Protein AF-B6YRL7-F1 (afdb_monomer_lite)

Secondary structure (DSSP, 8-state):
---HHHHHHHHHHHHHT--HHHHHHHTT--HHHHHHHHTTSSPPPHHHHHHHHHHSTTB-HHHHHHSSS-SBPPP--------------------------------------------------S----EEEE-TTS-EEEE----

Sequence (147 aa):
MNDEIGNRIKILMGKENISPQSFANEIGITPGGLNHILTGRNKPRYDILLKIVEKYKAISLEWLILGNLPMYKREKATFAPIKELAPPNTDFSKLPEINESKNIKERTIVNKSEKFPSVGEFSMFESIEEIRVYFKNKTYLVLKPEK

Organism: Azobacteroides pseudotrichonymphae genomovar. CFP2 (NCBI:txid511995)

Foldseek 3Di:
DAPPLLVVVVVVCVVVVHDLCVVCVLLVHDSVVNVCNNRRVDPDDPSSLVSVCVSVVQADSCCSHVVPDDGGDDPPPPPDPPPDPDDDDDDPPDDDDDDDDDDDDDDDDDPDDPPDPPPPPPPPPDQDQWDWDADPVRDIDIDGDDD

pLDDT: mean 75.21, std 22.7, range [33.16, 98.25]

InterPro domains:
  IPR001387 Cro/C1-type, helix-turn-helix domain [PF01381] (9-64)
  IPR001387 Cro/C1-type, helix-turn-helix domain [PS50943] (9-64)
  IPR001387 Cro/C1-type, helix-turn-helix domain [SM00530] (8-64)
  IPR001387 Cro/C1-type, helix-turn-helix domain [cd00093] (6-64)
  IPR010982 Lambda repressor-like, DNA-binding domain superfamily [G3DSA:1.10.260.40] (1-75)
  IPR010982 Lambda repressor-like, DNA-binding domain superfamily [SSF47413] (2-66)

Structure (mmCIF, N/CA/C/O backbone):
data_AF-B6YRL7-F1
#
_entry.id   AF-B6YRL7-F1
#
loop_
_atom_site.group_PDB
_atom_site.id
_atom_site.type_symbol
_atom_site.label_atom_id
_atom_site.label_alt_id
_atom_site.label_comp_id
_atom_site.label_asym_id
_atom_site.label_entity_id
_atom_site.label_seq_id
_atom_site.pdbx_PDB_ins_code
_atom_site.Cartn_x
_atom_site.Cartn_y
_atom_site.Cartn_z
_atom_site.occupancy
_atom_site.B_iso_or_equiv
_atom_site.auth_seq_id
_atom_site.auth_comp_id
_atom_site.auth_asym_id
_atom_site.auth_atom_id
_atom_site.pdbx_PDB_model_num
ATOM 1 N N . MET A 1 1 ? -4.655 6.530 -16.672 1.00 40.28 1 MET A N 1
ATOM 2 C CA . MET A 1 1 ? -5.308 6.705 -15.357 1.00 40.28 1 MET A CA 1
ATOM 3 C C . MET A 1 1 ? -4.378 6.146 -14.291 1.00 40.28 1 MET A C 1
ATOM 5 O O . MET A 1 1 ? -4.086 4.959 -14.335 1.00 40.28 1 MET A O 1
ATOM 9 N N . ASN A 1 2 ? -3.821 7.004 -13.430 1.00 49.28 2 ASN A N 1
ATOM 10 C CA . ASN A 1 2 ? -2.968 6.594 -12.305 1.00 49.28 2 ASN A CA 1
ATOM 11 C C . ASN A 1 2 ? -3.740 5.631 -11.388 1.00 49.28 2 ASN A C 1
ATOM 13 O O . ASN A 1 2 ? -4.894 5.910 -11.079 1.00 49.28 2 ASN A O 1
ATOM 17 N N . ASP A 1 3 ? -3.117 4.536 -10.940 1.00 64.62 3 ASP A N 1
ATOM 18 C CA . ASP A 1 3 ? -3.753 3.580 -10.022 1.00 64.62 3 ASP A CA 1
ATOM 19 C C . ASP A 1 3 ? -4.252 4.282 -8.747 1.00 64.62 3 ASP A C 1
ATOM 21 O O . ASP A 1 3 ? -3.476 4.768 -7.917 1.00 64.62 3 ASP A O 1
ATOM 25 N N . GLU A 1 4 ? -5.568 4.279 -8.556 1.00 86.50 4 GLU A N 1
ATOM 26 C CA . GLU A 1 4 ? -6.233 4.917 -7.418 1.00 86.50 4 GLU A CA 1
ATOM 27 C C . GLU A 1 4 ? -5.830 4.292 -6.071 1.00 86.50 4 GLU A C 1
ATOM 29 O O . GLU A 1 4 ? -5.874 4.955 -5.034 1.00 86.50 4 GLU A O 1
ATOM 34 N N . ILE A 1 5 ? -5.416 3.018 -6.059 1.00 93.62 5 ILE A N 1
ATOM 35 C CA . ILE A 1 5 ? -4.950 2.327 -4.843 1.00 93.62 5 ILE A CA 1
ATOM 36 C C . ILE A 1 5 ? -3.594 2.881 -4.391 1.00 93.62 5 ILE A C 1
ATOM 38 O O . ILE A 1 5 ? -3.399 3.132 -3.203 1.00 93.62 5 ILE A O 1
ATOM 42 N N . GLY A 1 6 ? -2.672 3.145 -5.324 1.00 95.00 6 GLY A N 1
ATOM 43 C CA . GLY A 1 6 ? -1.359 3.712 -5.004 1.00 95.00 6 GLY A CA 1
ATOM 44 C C . GLY A 1 6 ? -1.475 5.069 -4.307 1.00 95.00 6 GLY A C 1
ATOM 45 O O . GLY A 1 6 ? -0.774 5.328 -3.331 1.00 95.00 6 GLY A O 1
ATOM 46 N N . ASN A 1 7 ? -2.418 5.910 -4.738 1.00 95.06 7 ASN A N 1
ATOM 47 C CA . ASN A 1 7 ? -2.689 7.194 -4.088 1.00 95.06 7 ASN A CA 1
ATOM 48 C C . ASN A 1 7 ? -3.259 7.030 -2.673 1.00 95.06 7 ASN A C 1
ATOM 50 O O . ASN A 1 7 ? -2.853 7.751 -1.765 1.00 95.06 7 ASN A O 1
ATOM 54 N N . ARG A 1 8 ? -4.136 6.049 -2.448 1.00 95.44 8 ARG A N 1
ATOM 55 C CA . ARG A 1 8 ? -4.657 5.742 -1.106 1.00 95.44 8 ARG A CA 1
ATOM 56 C C . ARG A 1 8 ? -3.581 5.213 -0.167 1.00 95.44 8 ARG A C 1
ATOM 58 O O . ARG A 1 8 ? -3.562 5.599 0.997 1.00 95.44 8 ARG A O 1
ATOM 65 N N . ILE A 1 9 ? -2.633 4.427 -0.674 1.00 96.50 9 ILE A N 1
ATOM 66 C CA . ILE A 1 9 ? -1.458 4.018 0.105 1.00 96.50 9 ILE A CA 1
ATOM 67 C C . ILE A 1 9 ? -0.625 5.247 0.503 1.00 96.50 9 ILE A C 1
ATOM 69 O O . ILE A 1 9 ? -0.238 5.355 1.662 1.00 96.50 9 ILE A O 1
ATOM 73 N N . LYS A 1 10 ? -0.418 6.224 -0.395 1.00 96.62 10 LYS A N 1
ATOM 74 C CA . LYS A 1 10 ? 0.264 7.488 -0.039 1.00 96.62 10 LYS A CA 1
ATOM 75 C C . LYS A 1 10 ? -0.485 8.266 1.044 1.00 96.62 10 LYS A C 1
ATOM 77 O O . LYS A 1 10 ? 0.149 8.787 1.955 1.00 96.62 10 LYS A O 1
ATOM 82 N N . ILE A 1 11 ? -1.817 8.334 0.960 1.00 96.44 11 ILE A N 1
ATOM 83 C CA . ILE A 1 11 ? -2.651 8.978 1.988 1.00 96.44 11 ILE A CA 1
ATOM 84 C C . ILE A 1 11 ? -2.464 8.275 3.334 1.00 96.44 11 ILE A C 1
ATOM 86 O O . ILE A 1 11 ? -2.233 8.945 4.337 1.00 96.44 11 ILE A O 1
ATOM 90 N N . LEU A 1 12 ? -2.520 6.941 3.353 1.00 96.88 12 LEU A N 1
ATOM 91 C CA . LEU A 1 12 ? -2.294 6.148 4.559 1.00 96.88 12 LEU A CA 1
ATOM 92 C C . LEU A 1 12 ? -0.909 6.422 5.157 1.00 96.88 12 LEU A C 1
ATOM 94 O O . LEU A 1 12 ? -0.812 6.755 6.331 1.00 96.88 12 LEU A O 1
ATOM 98 N N . MET A 1 13 ? 0.146 6.379 4.344 1.00 97.06 13 MET A N 1
ATOM 99 C CA . MET A 1 13 ? 1.506 6.692 4.794 1.00 97.06 13 MET A CA 1
ATOM 100 C C . MET A 1 13 ? 1.623 8.105 5.378 1.00 97.06 13 MET A C 1
ATOM 102 O O . MET A 1 13 ? 2.293 8.297 6.388 1.00 97.06 13 MET A O 1
ATOM 106 N N . GLY A 1 14 ? 0.949 9.087 4.770 1.00 97.38 14 GLY A N 1
ATOM 107 C CA . GLY A 1 14 ? 0.901 10.455 5.282 1.00 97.38 14 GLY A CA 1
ATOM 108 C C . GLY A 1 14 ? 0.153 10.578 6.612 1.00 97.38 14 GLY A C 1
ATOM 109 O O . GLY A 1 14 ? 0.547 11.376 7.455 1.00 97.38 14 GLY A O 1
ATOM 110 N N . LYS A 1 15 ? -0.897 9.774 6.830 1.00 96.25 15 LYS A N 1
ATOM 111 C CA . LYS A 1 15 ? -1.635 9.724 8.104 1.00 96.25 15 LYS A CA 1
ATOM 112 C C . LYS A 1 15 ? -0.829 9.080 9.226 1.00 96.25 15 LYS A C 1
ATOM 114 O O . LYS A 1 15 ? -0.868 9.577 10.344 1.00 96.25 15 LYS A O 1
ATOM 119 N N . GLU A 1 16 ? -0.083 8.031 8.908 1.00 96.06 16 GLU A N 1
ATOM 120 C CA . GLU A 1 16 ? 0.801 7.343 9.856 1.00 96.06 16 GLU A CA 1
ATOM 121 C C . GLU A 1 16 ? 2.154 8.065 10.029 1.00 96.06 16 GLU A C 1
ATOM 123 O O . GLU A 1 16 ? 2.937 7.713 10.904 1.00 96.06 16 GLU A O 1
ATOM 128 N N . ASN A 1 17 ? 2.427 9.096 9.219 1.00 96.94 17 ASN A N 1
ATOM 129 C CA . ASN A 1 17 ? 3.670 9.873 9.203 1.00 96.94 17 ASN A CA 1
ATOM 130 C C . ASN A 1 17 ? 4.937 9.012 9.011 1.00 96.94 17 ASN A C 1
ATOM 132 O O . ASN A 1 17 ? 5.956 9.204 9.675 1.00 96.94 17 ASN A O 1
ATOM 136 N N . ILE A 1 18 ? 4.870 8.053 8.085 1.00 96.75 18 ILE A N 1
ATOM 137 C CA . ILE A 1 18 ? 5.946 7.092 7.805 1.00 96.75 18 ILE A CA 1
ATOM 138 C C . ILE A 1 18 ? 6.462 7.190 6.369 1.00 96.75 18 ILE A C 1
ATOM 140 O O . ILE A 1 18 ? 5.738 7.515 5.426 1.00 96.75 18 ILE A O 1
ATOM 144 N N . SER A 1 19 ? 7.746 6.874 6.194 1.00 97.56 19 SER A N 1
ATOM 145 C CA . SER A 1 19 ? 8.405 6.877 4.887 1.00 97.56 19 SER A CA 1
ATOM 146 C C . SER A 1 19 ? 8.021 5.654 4.035 1.00 97.56 19 SER A C 1
ATOM 148 O O . SER A 1 19 ? 7.620 4.622 4.583 1.00 97.56 19 SER A O 1
ATOM 150 N N . PRO A 1 20 ? 8.200 5.704 2.697 1.00 96.69 20 PRO A N 1
ATOM 151 C CA . PRO A 1 20 ? 7.994 4.539 1.832 1.00 96.69 20 PRO A CA 1
ATOM 152 C C . PRO A 1 20 ? 8.825 3.324 2.248 1.00 96.69 20 PRO A C 1
ATOM 154 O O . PRO A 1 20 ? 8.322 2.203 2.220 1.00 96.69 20 PRO A O 1
ATOM 157 N N . GLN A 1 21 ? 10.078 3.527 2.668 1.00 96.75 21 GLN A N 1
ATOM 158 C CA . GLN A 1 21 ? 10.904 2.432 3.172 1.00 96.75 21 GLN A CA 1
ATOM 159 C C . GLN A 1 21 ? 10.309 1.807 4.441 1.00 96.75 21 GLN A C 1
ATOM 161 O O . GLN A 1 21 ? 10.220 0.584 4.513 1.00 96.75 21 GLN A O 1
ATOM 166 N N . SER A 1 22 ? 9.874 2.618 5.416 1.00 97.81 22 SER A N 1
ATOM 167 C CA . SER A 1 22 ? 9.272 2.097 6.654 1.00 97.81 22 SER A CA 1
ATOM 168 C C . SER A 1 22 ? 7.983 1.334 6.365 1.00 97.81 22 SER A C 1
ATOM 170 O O . SER A 1 22 ? 7.826 0.204 6.817 1.00 97.81 22 SER A O 1
ATOM 172 N N . PHE A 1 23 ? 7.109 1.899 5.527 1.00 98.25 23 PHE A N 1
ATOM 173 C CA . PHE A 1 23 ? 5.864 1.250 5.125 1.00 98.25 23 PHE A CA 1
ATOM 174 C C . PHE A 1 23 ? 6.120 -0.107 4.460 1.00 98.25 23 PHE A C 1
ATOM 176 O O . PHE A 1 23 ? 5.512 -1.101 4.847 1.00 98.25 23 PHE A O 1
ATOM 183 N N . ALA A 1 24 ? 7.053 -0.176 3.500 1.00 97.81 24 ALA A N 1
ATOM 184 C CA . ALA A 1 24 ? 7.415 -1.424 2.824 1.00 97.81 24 ALA A CA 1
ATOM 185 C C . ALA A 1 24 ? 7.904 -2.493 3.814 1.00 97.81 24 ALA A C 1
ATOM 187 O O . ALA A 1 24 ? 7.484 -3.649 3.728 1.00 97.81 24 ALA A O 1
ATOM 188 N N . ASN A 1 25 ? 8.741 -2.093 4.775 1.00 97.62 25 ASN A N 1
ATOM 189 C CA . ASN A 1 25 ? 9.251 -2.982 5.815 1.00 97.62 25 ASN A CA 1
ATOM 190 C C . ASN A 1 25 ? 8.127 -3.486 6.731 1.00 97.62 25 ASN A C 1
ATOM 192 O O . ASN A 1 25 ? 8.062 -4.677 7.023 1.00 97.62 25 ASN A O 1
ATOM 196 N N . GLU A 1 26 ? 7.218 -2.605 7.147 1.00 97.56 26 GLU A N 1
ATOM 197 C CA . GLU A 1 26 ? 6.109 -2.933 8.048 1.00 97.56 26 GLU A CA 1
ATOM 198 C C . GLU A 1 26 ? 5.124 -3.946 7.466 1.00 97.56 26 GLU A C 1
ATOM 200 O O . GLU A 1 26 ? 4.631 -4.802 8.202 1.00 97.56 26 GLU A O 1
ATOM 205 N N . ILE A 1 27 ? 4.847 -3.866 6.163 1.00 97.00 27 ILE A N 1
ATOM 206 C CA . ILE A 1 27 ? 3.976 -4.823 5.465 1.00 97.00 27 ILE A CA 1
ATOM 207 C C . ILE A 1 27 ? 4.759 -5.995 4.848 1.00 97.00 27 ILE A C 1
ATOM 209 O O . ILE A 1 27 ? 4.174 -6.864 4.202 1.00 97.00 27 ILE A O 1
ATOM 213 N N . GLY A 1 28 ? 6.084 -6.038 5.018 1.00 96.50 28 GLY A N 1
ATOM 214 C CA . GLY A 1 28 ? 6.938 -7.123 4.539 1.00 96.50 28 GLY A CA 1
ATOM 215 C C . GLY A 1 28 ? 6.957 -7.265 3.013 1.00 96.50 28 GLY A C 1
ATOM 216 O O . GLY A 1 28 ? 6.712 -8.360 2.493 1.00 96.50 28 GLY A O 1
ATOM 217 N N . ILE A 1 29 ? 7.204 -6.165 2.292 1.00 95.62 29 ILE A N 1
ATOM 218 C CA . ILE A 1 29 ? 7.468 -6.151 0.843 1.00 95.62 29 ILE A CA 1
ATOM 219 C C . ILE A 1 29 ? 8.746 -5.366 0.522 1.00 95.62 29 ILE A C 1
ATOM 221 O O . ILE A 1 29 ? 9.266 -4.623 1.349 1.00 95.62 29 ILE A O 1
ATOM 225 N N . THR A 1 30 ? 9.257 -5.495 -0.704 1.00 96.31 30 THR A N 1
ATOM 226 C CA . THR A 1 30 ? 10.435 -4.726 -1.126 1.00 96.31 30 THR A CA 1
ATOM 227 C C . THR A 1 30 ? 10.069 -3.266 -1.442 1.00 96.31 30 THR A C 1
ATOM 229 O O . THR A 1 30 ? 9.004 -3.017 -2.020 1.00 96.31 30 THR A O 1
ATOM 232 N N . PRO A 1 31 ? 10.952 -2.284 -1.166 1.00 94.81 31 PRO A N 1
ATOM 233 C CA . PRO A 1 31 ? 10.716 -0.881 -1.524 1.00 94.81 31 PRO A CA 1
ATOM 234 C C . PRO A 1 31 ? 10.482 -0.660 -3.024 1.00 94.81 31 PRO A C 1
ATOM 236 O O . PRO A 1 31 ? 9.660 0.169 -3.406 1.00 94.81 31 PRO A O 1
ATOM 239 N N . GLY A 1 32 ? 11.155 -1.433 -3.886 1.00 95.12 32 GLY A N 1
ATOM 240 C CA . GLY A 1 32 ? 10.915 -1.411 -5.333 1.00 95.12 32 GLY A CA 1
ATOM 241 C C . GLY A 1 32 ? 9.500 -1.876 -5.691 1.00 95.12 32 GLY A C 1
ATOM 242 O O . GLY A 1 32 ? 8.811 -1.211 -6.464 1.00 95.12 32 GLY A O 1
ATOM 243 N N . GLY A 1 33 ? 9.030 -2.962 -5.063 1.00 93.31 33 GLY A N 1
ATOM 244 C CA . GLY A 1 33 ? 7.661 -3.454 -5.222 1.00 93.31 33 GLY A CA 1
ATOM 245 C C . GLY A 1 33 ? 6.618 -2.428 -4.781 1.00 93.31 33 GLY A C 1
ATOM 246 O O . GLY A 1 33 ? 5.671 -2.168 -5.524 1.00 93.31 33 GLY A O 1
ATOM 247 N N . LEU A 1 34 ? 6.832 -1.779 -3.630 1.00 96.00 34 LEU A N 1
ATOM 248 C CA . LEU A 1 34 ? 5.987 -0.673 -3.177 1.00 96.00 34 LEU A CA 1
ATOM 249 C C . LEU A 1 34 ? 5.999 0.483 -4.186 1.00 96.00 34 LEU A C 1
ATOM 251 O O . LEU A 1 34 ? 4.942 0.956 -4.591 1.00 96.00 34 LEU A O 1
ATOM 255 N N . ASN A 1 35 ? 7.175 0.919 -4.640 1.00 94.88 35 ASN A N 1
ATOM 256 C CA . ASN A 1 35 ? 7.298 2.053 -5.555 1.00 94.88 35 ASN A CA 1
ATOM 257 C C . ASN A 1 35 ? 6.552 1.822 -6.881 1.00 94.88 35 ASN A C 1
ATOM 259 O O . ASN A 1 35 ? 5.921 2.736 -7.415 1.00 94.88 35 ASN A O 1
ATOM 263 N N . HIS A 1 36 ? 6.564 0.594 -7.403 1.00 92.31 36 HIS A N 1
ATOM 264 C CA . HIS A 1 36 ? 5.817 0.249 -8.616 1.00 92.31 36 HIS A CA 1
ATOM 265 C C . HIS A 1 36 ? 4.298 0.393 -8.426 1.00 92.31 36 HIS A C 1
ATOM 267 O O . HIS A 1 36 ? 3.606 0.802 -9.359 1.00 92.31 36 HIS A O 1
ATOM 273 N N . ILE A 1 37 ? 3.796 0.120 -7.218 1.00 94.69 37 ILE A N 1
ATOM 274 C CA . ILE A 1 37 ? 2.392 0.333 -6.840 1.00 94.69 37 ILE A CA 1
ATOM 275 C C . ILE A 1 37 ? 2.094 1.827 -6.683 1.00 94.69 37 ILE A C 1
ATOM 277 O O . ILE A 1 37 ? 1.115 2.331 -7.227 1.00 94.69 37 ILE A O 1
ATOM 281 N N . LEU A 1 38 ? 2.958 2.569 -5.985 1.00 94.06 38 LEU A N 1
ATOM 282 C CA . LEU A 1 38 ? 2.769 4.006 -5.740 1.00 94.06 38 LEU A CA 1
ATOM 283 C C . LEU A 1 38 ? 2.808 4.848 -7.023 1.00 94.06 38 LEU A C 1
ATOM 285 O O . LEU A 1 38 ? 2.190 5.915 -7.084 1.00 94.06 38 LEU A O 1
ATOM 289 N N . THR A 1 39 ? 3.550 4.394 -8.031 1.00 92.50 39 THR A N 1
ATOM 290 C CA . THR A 1 39 ? 3.650 5.039 -9.351 1.00 92.50 39 THR A CA 1
ATOM 291 C C . THR A 1 39 ? 2.590 4.551 -10.338 1.00 92.50 39 THR A C 1
ATOM 293 O O . THR A 1 39 ? 2.517 5.075 -11.445 1.00 92.50 39 THR A O 1
ATOM 296 N N . GLY A 1 40 ? 1.771 3.565 -9.952 1.00 88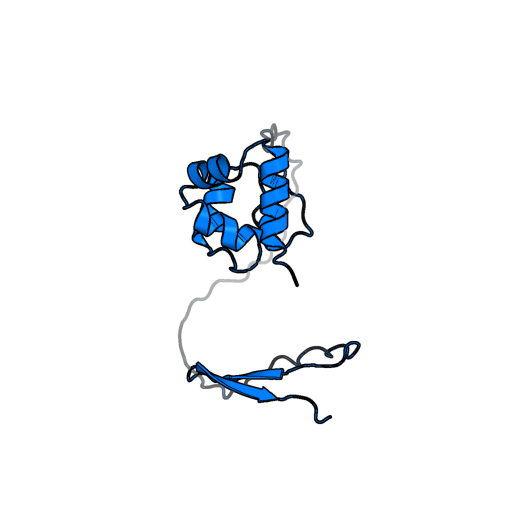.56 40 GLY A N 1
ATOM 297 C CA . GLY A 1 40 ? 0.717 2.997 -10.791 1.00 88.56 40 GLY A CA 1
ATOM 298 C C . GLY A 1 40 ? 1.220 2.235 -12.012 1.00 88.56 40 GLY A C 1
ATOM 299 O O . GLY A 1 40 ? 0.492 2.079 -12.988 1.00 88.56 40 GLY A O 1
ATOM 300 N N . ARG A 1 41 ? 2.475 1.769 -11.979 1.00 84.38 41 ARG A N 1
ATOM 301 C CA . ARG A 1 41 ? 3.001 0.855 -13.002 1.00 84.38 41 ARG A CA 1
ATOM 302 C C . ARG A 1 41 ? 2.482 -0.563 -12.789 1.00 84.38 41 ARG A C 1
ATOM 304 O O . ARG A 1 41 ? 2.288 -1.284 -13.761 1.00 84.38 41 ARG A O 1
ATOM 311 N N . ASN A 1 42 ? 2.240 -0.935 -11.529 1.00 85.31 42 ASN A N 1
ATOM 312 C CA . ASN A 1 42 ? 1.735 -2.245 -11.143 1.00 85.31 42 ASN A CA 1
ATOM 313 C C . ASN A 1 42 ? 0.552 -2.122 -10.181 1.00 85.31 42 ASN A C 1
ATOM 315 O O . ASN A 1 42 ? 0.655 -1.465 -9.145 1.00 85.31 42 ASN A O 1
ATOM 319 N N . LYS A 1 43 ? -0.503 -2.901 -10.435 1.00 88.06 43 LYS A N 1
ATOM 320 C CA . LYS A 1 43 ? -1.557 -3.116 -9.442 1.00 88.06 43 LYS A CA 1
ATOM 321 C C . LYS A 1 43 ? -1.030 -3.964 -8.281 1.00 88.06 43 LYS A C 1
ATOM 323 O O . LYS A 1 43 ? -0.313 -4.944 -8.521 1.00 88.06 43 LYS A O 1
ATOM 328 N N . PRO A 1 44 ? -1.389 -3.634 -7.029 1.00 92.31 44 PRO A N 1
ATOM 329 C CA . PRO A 1 44 ? -1.069 -4.487 -5.899 1.00 92.31 44 PRO A CA 1
ATOM 330 C C . PRO A 1 44 ? -1.787 -5.826 -6.056 1.00 92.31 44 PRO A C 1
ATOM 332 O O . PRO A 1 44 ? -2.958 -5.894 -6.434 1.00 92.31 44 PRO A O 1
ATOM 335 N N . ARG A 1 45 ? -1.067 -6.904 -5.759 1.00 92.75 45 ARG A N 1
ATOM 336 C CA . ARG A 1 45 ? -1.656 -8.236 -5.655 1.00 92.75 45 ARG A CA 1
ATOM 337 C C . ARG A 1 45 ? -2.474 -8.336 -4.363 1.00 92.75 45 ARG A C 1
ATOM 339 O O . ARG A 1 45 ? -2.296 -7.546 -3.436 1.00 92.75 45 ARG A O 1
ATOM 346 N N . TYR A 1 46 ? -3.373 -9.314 -4.314 1.00 94.81 46 TYR A N 1
ATOM 347 C CA . TYR A 1 46 ? -4.277 -9.530 -3.181 1.00 94.81 46 TYR A CA 1
ATOM 348 C C . TYR A 1 46 ? -3.544 -9.675 -1.836 1.00 94.81 46 TYR A C 1
ATOM 350 O O . TYR A 1 46 ? -3.960 -9.087 -0.842 1.00 94.81 46 TYR A O 1
ATOM 358 N N . ASP A 1 47 ? -2.419 -10.387 -1.818 1.00 95.50 47 ASP A N 1
ATOM 359 C CA . ASP A 1 47 ? -1.575 -10.580 -0.635 1.00 95.50 47 ASP A CA 1
ATOM 360 C C . ASP A 1 47 ? -1.049 -9.258 -0.061 1.00 95.50 47 ASP A C 1
ATOM 362 O O . ASP A 1 47 ? -1.006 -9.084 1.153 1.00 95.50 47 ASP A O 1
ATOM 366 N N . ILE A 1 48 ? -0.705 -8.294 -0.918 1.00 95.62 48 ILE A N 1
ATOM 367 C CA . ILE A 1 48 ? -0.246 -6.968 -0.487 1.00 95.62 48 ILE A CA 1
ATOM 368 C C . ILE A 1 48 ? -1.388 -6.202 0.185 1.00 95.62 48 ILE A C 1
ATOM 370 O O . ILE A 1 48 ? -1.182 -5.582 1.226 1.00 95.62 48 ILE A O 1
ATOM 374 N N . LEU A 1 49 ? -2.596 -6.264 -0.379 1.00 96.00 49 LEU A N 1
ATOM 375 C CA . LEU A 1 49 ? -3.770 -5.610 0.204 1.00 96.00 49 LEU A CA 1
ATOM 376 C C . LEU A 1 49 ? -4.104 -6.189 1.583 1.00 96.00 49 LEU A C 1
ATOM 378 O O . LEU A 1 49 ? -4.366 -5.423 2.509 1.00 96.00 49 LEU A O 1
ATOM 382 N N . LEU A 1 50 ? -4.036 -7.517 1.730 1.00 96.25 50 LEU A N 1
ATOM 383 C CA . LEU A 1 50 ? -4.213 -8.188 3.018 1.00 96.25 50 LEU A CA 1
ATOM 384 C C . LEU A 1 50 ? -3.172 -7.745 4.044 1.00 96.25 50 LEU A C 1
ATOM 386 O O . LEU A 1 50 ? -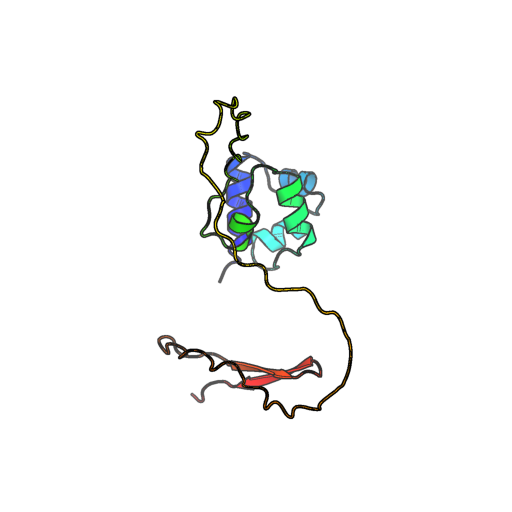3.546 -7.303 5.126 1.00 96.25 50 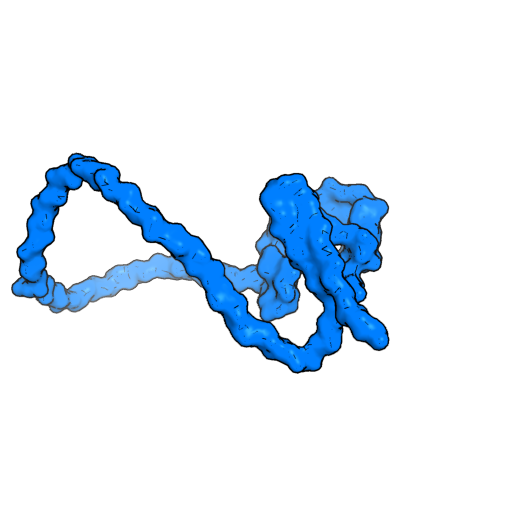LEU A O 1
ATOM 390 N N . LYS A 1 51 ? -1.885 -7.775 3.683 1.00 97.25 51 LYS A N 1
ATOM 391 C CA . LYS A 1 51 ? -0.791 -7.338 4.562 1.00 97.25 51 LYS A CA 1
ATOM 392 C C . LYS A 1 51 ? -0.996 -5.912 5.078 1.00 97.25 51 LYS A C 1
ATOM 394 O O . LYS A 1 51 ? -0.752 -5.641 6.251 1.00 97.25 51 LYS A O 1
ATOM 399 N N . ILE A 1 52 ? -1.493 -5.008 4.228 1.00 97.25 52 ILE A N 1
ATOM 400 C CA . ILE A 1 52 ? -1.817 -3.633 4.629 1.00 97.25 52 ILE A CA 1
ATOM 401 C C . ILE A 1 52 ? -2.933 -3.624 5.680 1.00 97.25 52 ILE A C 1
ATOM 403 O O . ILE A 1 52 ? -2.759 -3.021 6.734 1.00 97.25 52 ILE A O 1
ATOM 407 N N . VAL A 1 53 ? -4.070 -4.286 5.446 1.00 96.00 53 VAL A N 1
ATOM 408 C CA . VAL A 1 53 ? -5.202 -4.237 6.398 1.00 96.00 53 VAL A CA 1
ATOM 409 C C . VAL A 1 53 ? -4.990 -5.082 7.658 1.00 96.00 53 VAL A C 1
ATOM 411 O O . VAL A 1 53 ? -5.648 -4.845 8.672 1.00 96.00 53 VAL A O 1
ATOM 414 N N . GLU A 1 54 ? -4.070 -6.046 7.623 1.00 95.88 54 GLU A N 1
ATOM 415 C CA . GLU A 1 54 ? -3.596 -6.778 8.799 1.00 95.88 54 GLU A CA 1
ATOM 416 C C . GLU A 1 54 ? -2.694 -5.909 9.677 1.00 95.88 54 GLU A C 1
ATOM 418 O O . GLU A 1 54 ? -2.860 -5.897 10.901 1.00 95.88 54 GLU A O 1
ATOM 423 N N . LYS A 1 55 ? -1.775 -5.158 9.054 1.00 97.56 55 LYS A N 1
ATOM 424 C CA . LYS A 1 55 ? -0.883 -4.224 9.747 1.00 97.56 55 LYS A CA 1
ATOM 425 C C . LYS A 1 55 ? -1.647 -3.016 10.292 1.00 97.56 55 LYS A C 1
ATOM 427 O O . LYS A 1 55 ? -1.500 -2.677 11.464 1.00 97.56 55 LYS A O 1
ATOM 432 N N . TYR A 1 56 ? -2.505 -2.410 9.475 1.00 96.31 56 TYR A N 1
ATOM 433 C CA . TYR A 1 56 ? -3.302 -1.232 9.814 1.00 96.31 56 TYR A CA 1
ATOM 434 C C . TYR A 1 56 ? -4.759 -1.636 10.051 1.00 96.31 56 TYR A C 1
ATOM 436 O O . TYR A 1 56 ? -5.645 -1.373 9.238 1.00 96.31 56 TYR A O 1
ATOM 444 N N . LYS A 1 57 ? -5.024 -2.293 11.188 1.00 94.25 57 LYS A N 1
ATOM 445 C CA . LYS A 1 57 ? -6.331 -2.920 11.474 1.00 94.25 57 LYS A CA 1
ATOM 446 C C . LYS A 1 57 ? -7.522 -1.966 11.427 1.00 94.25 57 LYS A C 1
ATOM 448 O O . LYS A 1 57 ? -8.628 -2.411 11.107 1.00 94.25 57 LYS A O 1
ATOM 453 N N . ALA A 1 58 ? -7.299 -0.686 11.714 1.00 94.62 58 ALA A N 1
ATOM 454 C CA . ALA A 1 58 ? -8.321 0.352 11.653 1.00 94.62 58 ALA A CA 1
ATOM 455 C C . ALA A 1 58 ? -8.747 0.693 10.214 1.00 94.62 58 ALA A C 1
ATOM 457 O O . ALA A 1 58 ? -9.825 1.243 10.024 1.00 94.62 58 ALA A O 1
ATOM 458 N N . ILE A 1 59 ? -7.948 0.351 9.200 1.00 95.25 59 ILE A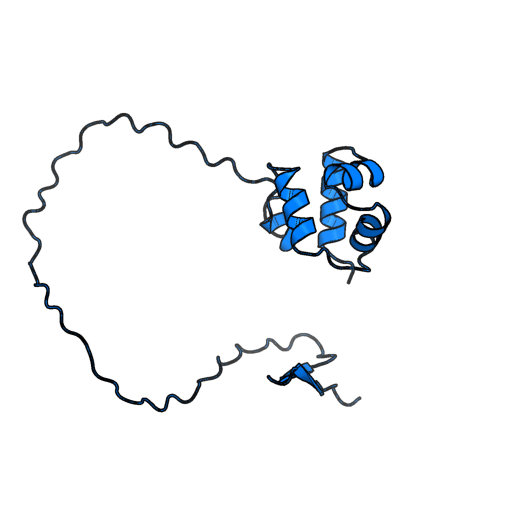 N 1
ATOM 459 C CA . ILE A 1 59 ? -8.212 0.689 7.798 1.00 95.25 59 ILE A CA 1
ATOM 460 C C . ILE A 1 59 ? -9.232 -0.266 7.180 1.00 95.25 59 ILE A C 1
ATOM 462 O O . ILE A 1 59 ? -9.151 -1.487 7.341 1.00 95.25 59 ILE A O 1
ATOM 466 N N . SER A 1 60 ? -10.197 0.303 6.457 1.00 95.19 60 SER A N 1
ATOM 467 C CA . SER A 1 60 ? -11.172 -0.423 5.643 1.00 95.19 60 SER A CA 1
ATOM 468 C C . SER A 1 60 ? -10.523 -0.926 4.353 1.00 95.19 60 SER A C 1
ATOM 470 O O . SER A 1 60 ? -9.908 -0.167 3.598 1.00 95.19 60 SER A O 1
ATOM 472 N N . LEU A 1 61 ? -10.700 -2.221 4.080 1.00 94.56 61 LEU A N 1
ATOM 473 C CA . LEU A 1 61 ? -10.276 -2.828 2.819 1.00 94.56 61 LEU A CA 1
ATOM 474 C C . LEU A 1 61 ? -11.084 -2.254 1.651 1.00 94.56 61 LEU A C 1
ATOM 476 O O . LEU A 1 61 ? -10.556 -2.013 0.569 1.00 94.56 61 LEU A O 1
ATOM 480 N N . GLU A 1 62 ? -12.363 -1.994 1.889 1.00 93.56 62 GLU A N 1
ATOM 481 C CA . GLU A 1 62 ? -13.286 -1.432 0.920 1.00 93.56 62 GLU A CA 1
ATOM 482 C C . GLU A 1 62 ? -12.878 -0.007 0.538 1.00 93.56 62 GLU A C 1
ATOM 484 O O . GLU A 1 62 ? -12.841 0.311 -0.647 1.00 93.56 62 GLU A O 1
ATOM 489 N N . TRP A 1 63 ? -12.464 0.834 1.495 1.00 94.69 63 TRP A N 1
ATOM 490 C CA . TRP A 1 63 ? -11.860 2.125 1.157 1.00 94.69 63 TRP A CA 1
ATOM 491 C C . TRP A 1 63 ? -10.564 1.966 0.374 1.00 94.69 63 TRP A C 1
ATOM 493 O O . TRP A 1 63 ? -10.363 2.703 -0.585 1.00 94.69 63 TRP A O 1
ATOM 503 N N . LEU A 1 64 ? -9.703 1.012 0.733 1.00 94.62 64 LEU A N 1
ATOM 504 C CA . LEU A 1 64 ? -8.427 0.799 0.048 1.00 94.62 64 LEU A CA 1
ATOM 505 C C . LEU A 1 64 ? -8.596 0.314 -1.401 1.00 94.62 64 LEU A C 1
ATOM 507 O O . LEU A 1 64 ? -7.742 0.617 -2.231 1.00 94.62 64 LEU A O 1
ATOM 511 N N . ILE A 1 65 ? -9.689 -0.393 -1.719 1.00 92.94 65 ILE A N 1
ATOM 512 C CA . ILE A 1 65 ? -9.970 -0.944 -3.058 1.00 92.94 65 ILE A CA 1
ATOM 513 C C . ILE A 1 65 ? -10.923 -0.058 -3.868 1.00 92.94 65 ILE A C 1
ATOM 515 O O . ILE A 1 65 ? -10.588 0.327 -4.986 1.00 92.94 65 ILE A O 1
ATOM 519 N N . LEU A 1 66 ? -12.042 0.385 -3.288 1.00 91.25 66 LEU A N 1
ATOM 520 C CA . LEU A 1 66 ? -13.121 1.119 -3.974 1.00 91.25 66 LEU A CA 1
ATOM 521 C C . LEU A 1 66 ? -13.027 2.647 -3.851 1.00 91.25 66 LEU A C 1
ATOM 523 O O . LEU A 1 66 ? -13.422 3.358 -4.763 1.00 91.25 66 LEU A O 1
ATOM 527 N N . GLY A 1 67 ? -12.496 3.169 -2.741 1.00 85.62 67 GLY A N 1
ATOM 528 C CA . GLY A 1 67 ? -12.131 4.590 -2.597 1.00 85.62 67 GLY A CA 1
ATOM 529 C C . GLY A 1 67 ? -13.286 5.542 -2.277 1.00 85.62 67 GLY A C 1
ATOM 530 O O . GLY A 1 67 ? -13.044 6.642 -1.794 1.00 85.62 67 GLY A O 1
ATOM 531 N N . ASN A 1 68 ? -14.529 5.102 -2.452 1.00 80.38 68 ASN A N 1
ATOM 532 C CA . ASN A 1 68 ? -15.753 5.859 -2.176 1.00 80.38 68 ASN A CA 1
ATOM 533 C C . ASN A 1 68 ? -16.351 5.606 -0.776 1.00 80.38 68 ASN A C 1
ATOM 535 O O . ASN A 1 68 ? -17.464 6.040 -0.486 1.00 80.38 68 ASN A O 1
ATOM 539 N N . LEU A 1 69 ? -15.631 4.893 0.091 1.00 88.12 69 LEU A N 1
ATOM 540 C CA . LEU A 1 69 ? -16.075 4.510 1.434 1.00 88.12 69 LEU A CA 1
ATOM 541 C C . LEU A 1 69 ? -15.210 5.155 2.526 1.00 88.12 69 LEU A C 1
ATOM 543 O O . LEU A 1 69 ? -14.157 5.710 2.225 1.00 88.12 69 LEU A O 1
ATOM 547 N N . PRO A 1 70 ? -15.618 5.108 3.805 1.00 92.00 70 PRO A N 1
ATOM 548 C CA . PRO A 1 70 ? -14.804 5.637 4.895 1.00 92.00 70 PRO A CA 1
ATOM 549 C C . PRO A 1 70 ? -13.459 4.911 5.026 1.00 92.00 70 PRO A C 1
ATOM 551 O O . PRO A 1 70 ? -13.418 3.683 5.056 1.00 92.00 70 PRO A O 1
ATOM 554 N N . MET A 1 71 ? -12.371 5.675 5.172 1.00 93.69 71 MET A N 1
ATOM 555 C CA . MET A 1 71 ? -11.010 5.141 5.344 1.00 93.69 71 MET A CA 1
ATOM 556 C C . MET A 1 71 ? -10.883 4.199 6.536 1.00 93.69 71 MET A C 1
ATOM 558 O O . MET A 1 71 ? -10.233 3.158 6.441 1.00 93.69 71 MET A O 1
ATOM 562 N N . TYR A 1 72 ? -11.518 4.559 7.645 1.00 94.94 72 TYR A N 1
ATOM 563 C CA . TYR A 1 72 ? -11.473 3.786 8.872 1.00 94.94 72 TYR A CA 1
ATOM 564 C C . TYR A 1 72 ? -12.726 2.926 9.015 1.00 94.94 72 TYR A C 1
ATOM 566 O O . TYR A 1 72 ? -13.843 3.358 8.714 1.00 94.94 72 TYR A O 1
ATOM 574 N N . LYS A 1 73 ? -12.542 1.702 9.508 1.00 92.31 73 LYS A N 1
ATOM 575 C CA . LYS A 1 73 ? -13.643 0.836 9.922 1.00 92.31 73 LYS A CA 1
ATOM 576 C C . LYS A 1 73 ? -14.417 1.549 11.026 1.00 92.31 73 LYS A C 1
ATOM 578 O O . LYS A 1 73 ? -13.824 2.040 11.983 1.00 92.31 73 LYS A O 1
ATOM 583 N N . ARG A 1 74 ? -15.747 1.568 10.918 1.00 84.25 74 ARG A N 1
ATOM 584 C CA . ARG A 1 74 ? -16.583 1.910 12.071 1.00 84.25 74 ARG A CA 1
ATOM 585 C C . ARG A 1 74 ? -16.353 0.841 13.129 1.00 84.25 74 ARG A C 1
ATOM 587 O O . ARG A 1 74 ? -16.479 -0.348 12.825 1.00 84.25 74 ARG A O 1
ATOM 594 N N . GLU A 1 75 ? -16.016 1.256 14.345 1.00 70.88 75 GLU A N 1
ATOM 595 C CA . GLU A 1 75 ? -16.091 0.360 15.489 1.00 70.88 75 GLU A CA 1
ATOM 596 C C . GLU A 1 75 ? -17.507 -0.211 15.502 1.00 70.88 75 GLU A C 1
ATOM 598 O O . GLU A 1 75 ? -18.496 0.528 15.491 1.00 70.88 75 GLU A O 1
ATOM 603 N N . LYS A 1 76 ? -17.621 -1.541 15.429 1.00 61.84 76 LYS A N 1
ATOM 604 C CA . LYS A 1 76 ? -18.887 -2.174 15.771 1.00 61.84 76 LYS A CA 1
ATOM 605 C C . LYS A 1 76 ? -19.114 -1.768 17.215 1.00 61.84 76 LYS A C 1
ATOM 607 O O . LYS A 1 76 ? -18.360 -2.224 18.069 1.00 61.84 76 LYS A O 1
ATOM 612 N N . ALA A 1 77 ? -20.093 -0.895 17.456 1.00 52.50 77 ALA A N 1
ATOM 613 C CA . ALA A 1 77 ? -20.604 -0.669 18.792 1.00 52.50 77 ALA A CA 1
ATOM 614 C C . ALA A 1 77 ? -20.802 -2.060 19.391 1.00 52.50 77 ALA A C 1
ATOM 616 O O . ALA A 1 77 ? -21.573 -2.868 18.863 1.00 52.50 77 ALA A O 1
ATOM 617 N N . THR A 1 78 ? -19.990 -2.390 20.391 1.00 45.31 78 THR A N 1
ATOM 618 C CA . THR A 1 78 ? -20.207 -3.580 21.189 1.00 45.31 78 THR A CA 1
ATOM 619 C C . THR A 1 78 ? -21.629 -3.427 21.691 1.00 45.31 78 THR A C 1
ATOM 621 O O . THR A 1 78 ? -21.955 -2.437 22.344 1.00 45.31 78 THR A O 1
ATOM 624 N N . PHE A 1 79 ? -22.520 -4.329 21.274 1.00 53.19 79 PHE A N 1
ATOM 625 C CA . PHE A 1 79 ? -23.843 -4.396 21.871 1.00 53.19 79 PHE A CA 1
ATOM 626 C C . PHE A 1 79 ? -23.592 -4.528 23.371 1.00 53.19 79 PHE A C 1
ATOM 628 O O . PHE A 1 79 ? -23.080 -5.553 23.827 1.00 53.19 79 PHE A O 1
ATOM 635 N N . ALA A 1 80 ? -23.863 -3.458 24.121 1.00 54.47 80 ALA A N 1
ATOM 636 C CA . ALA A 1 80 ? -23.953 -3.552 25.562 1.00 54.47 80 ALA A CA 1
ATOM 637 C C . ALA A 1 80 ? -24.933 -4.699 25.852 1.00 54.47 80 ALA A C 1
ATOM 639 O O . ALA A 1 80 ? -25.940 -4.807 25.139 1.00 54.47 80 ALA A O 1
ATOM 640 N N . PRO A 1 81 ? -24.643 -5.583 26.822 1.00 52.09 81 PRO A N 1
ATOM 641 C CA . PRO A 1 81 ? -25.569 -6.644 27.160 1.00 52.09 81 PRO A CA 1
ATOM 642 C C . PRO A 1 81 ? -26.908 -5.986 27.473 1.00 52.09 81 PRO A C 1
ATOM 644 O O . PRO A 1 81 ? -26.999 -5.128 28.354 1.00 52.09 81 PRO A O 1
ATOM 647 N N . ILE A 1 82 ? -27.920 -6.327 26.677 1.00 54.81 82 ILE A N 1
ATOM 648 C CA . ILE A 1 82 ? -29.287 -5.878 26.888 1.00 54.81 82 ILE A CA 1
ATOM 649 C C . ILE A 1 82 ? -29.642 -6.415 28.271 1.00 54.81 82 ILE A C 1
ATOM 651 O O . ILE A 1 82 ? -29.767 -7.624 28.453 1.00 54.81 82 ILE A O 1
ATOM 655 N N . LYS A 1 83 ? -29.707 -5.535 29.274 1.00 51.31 83 LYS A N 1
ATOM 656 C CA . LYS A 1 83 ? -30.246 -5.894 30.580 1.00 51.31 83 LYS A CA 1
ATOM 657 C C . LYS A 1 83 ? -31.714 -6.206 30.334 1.00 51.31 83 LYS A C 1
ATOM 659 O O . LYS A 1 83 ? -32.495 -5.306 30.042 1.00 51.31 83 LYS A O 1
ATOM 664 N N . GLU A 1 84 ? -32.017 -7.494 30.361 1.00 50.47 84 GLU A N 1
ATOM 665 C CA . GLU A 1 84 ? -33.331 -8.092 30.188 1.00 50.47 84 GLU A CA 1
ATOM 666 C C . GLU A 1 84 ? -34.341 -7.404 31.119 1.00 50.47 84 GLU A C 1
ATOM 668 O O . GLU A 1 84 ? -34.407 -7.664 32.318 1.00 50.47 84 GLU A O 1
ATOM 673 N N . LEU A 1 85 ? -35.087 -6.446 30.571 1.00 56.72 85 LEU A N 1
ATOM 674 C CA . LEU A 1 85 ? -36.370 -6.027 31.110 1.00 56.72 85 LEU A CA 1
ATOM 675 C C . LEU A 1 85 ? -37.389 -6.932 30.421 1.00 56.72 85 LEU A C 1
ATOM 677 O O . LEU A 1 85 ? -37.460 -6.958 29.193 1.00 56.72 85 LEU A O 1
ATOM 681 N N . ALA A 1 86 ? -38.074 -7.734 31.232 1.00 54.94 86 ALA A N 1
ATOM 682 C CA . ALA A 1 86 ? -38.945 -8.833 30.831 1.00 54.94 86 ALA A CA 1
ATOM 683 C C . ALA A 1 86 ? -39.867 -8.503 29.635 1.00 54.94 86 ALA A C 1
ATOM 685 O O . ALA A 1 86 ? -40.386 -7.385 29.549 1.00 54.94 86 ALA A O 1
ATOM 686 N N . PRO A 1 87 ? -40.129 -9.468 28.734 1.00 59.09 87 PRO A N 1
ATOM 687 C CA . PRO A 1 87 ? -41.052 -9.257 27.628 1.00 59.09 87 PRO A CA 1
ATOM 688 C C . PRO A 1 87 ? -42.499 -9.120 28.142 1.00 59.09 87 PRO A C 1
ATOM 690 O O . PRO A 1 87 ? -42.919 -9.900 29.000 1.00 59.09 87 PRO A O 1
ATOM 693 N N . PRO A 1 88 ? -43.307 -8.187 27.604 1.00 48.75 88 PRO A N 1
ATOM 694 C CA . PRO A 1 88 ? -44.752 -8.265 27.738 1.00 48.75 88 PRO A CA 1
ATOM 695 C C . PRO A 1 88 ? -45.237 -9.461 26.912 1.00 48.75 88 PRO A C 1
ATOM 697 O O . PRO A 1 88 ? -44.949 -9.563 25.717 1.00 48.75 88 PRO A O 1
ATOM 700 N N . ASN A 1 89 ? -45.958 -10.369 27.566 1.00 53.94 89 ASN A 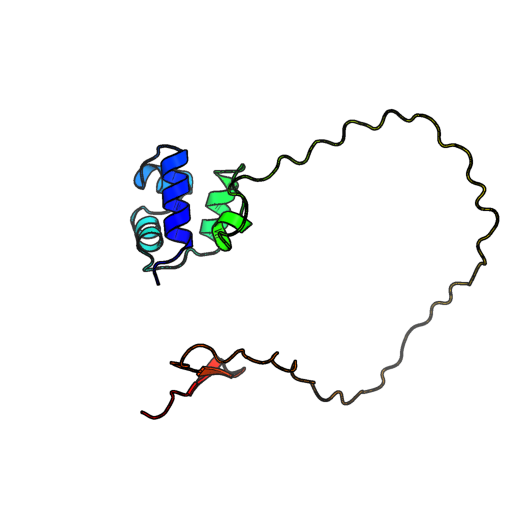N 1
ATOM 701 C CA . ASN A 1 89 ? -46.589 -11.541 26.966 1.00 53.94 89 ASN A CA 1
ATOM 702 C C . ASN A 1 89 ? -47.327 -11.159 25.676 1.00 53.94 89 ASN A C 1
ATOM 704 O O . ASN A 1 89 ? -48.355 -10.485 25.721 1.00 53.94 89 ASN A O 1
ATOM 708 N N . THR A 1 90 ? -46.807 -11.598 24.532 1.00 48.09 90 THR A N 1
ATOM 709 C CA . THR A 1 90 ? -47.552 -11.588 23.274 1.00 48.09 90 THR A CA 1
ATOM 710 C C . THR A 1 90 ? -47.941 -13.032 22.997 1.00 48.09 90 THR A C 1
ATOM 712 O O . THR A 1 90 ? -47.086 -13.890 22.796 1.00 48.09 90 THR A O 1
ATOM 715 N N . ASP A 1 91 ? -49.236 -13.299 23.112 1.00 43.38 91 ASP A N 1
ATOM 716 C CA . ASP A 1 91 ? -49.871 -14.597 22.927 1.00 43.38 91 ASP A CA 1
ATOM 717 C C . ASP A 1 91 ? -49.687 -15.090 21.477 1.00 43.38 91 ASP A C 1
ATOM 719 O O . ASP A 1 91 ? -50.131 -14.445 20.526 1.00 43.38 91 ASP A O 1
ATOM 723 N N . PHE A 1 92 ? -49.007 -16.227 21.309 1.00 46.19 92 PHE A N 1
ATOM 724 C CA . PHE A 1 92 ? -48.708 -16.865 20.019 1.00 46.19 92 PHE A CA 1
ATOM 725 C C . PHE A 1 92 ? -49.757 -17.913 19.601 1.00 46.19 92 PHE A C 1
ATOM 727 O O . PHE A 1 92 ? -49.483 -18.761 18.752 1.00 46.19 92 PHE A O 1
ATOM 734 N N . SER A 1 93 ? -50.977 -17.869 20.141 1.00 43.75 93 SER A N 1
ATOM 735 C CA . SER A 1 93 ? -52.019 -18.886 19.904 1.00 43.75 93 SER A CA 1
ATOM 736 C C . SER A 1 93 ? -52.665 -18.880 18.503 1.00 43.75 93 SER A C 1
ATOM 738 O O . SER A 1 93 ? -53.831 -19.248 18.349 1.00 43.75 93 SER A O 1
ATOM 740 N N . LYS A 1 94 ? -51.949 -18.492 17.441 1.00 47.22 94 LYS A N 1
ATOM 741 C CA . LYS A 1 94 ? -52.440 -18.669 16.065 1.00 47.22 94 LYS A CA 1
ATOM 742 C C . LYS A 1 94 ? -51.308 -18.830 15.050 1.00 47.22 94 LYS A C 1
ATOM 744 O O . LYS A 1 94 ? -50.993 -17.914 14.298 1.00 47.22 94 LYS A O 1
ATOM 749 N N . LEU A 1 95 ? -50.743 -20.033 14.992 1.00 42.62 95 LEU A N 1
ATOM 750 C CA . LEU A 1 95 ? -50.006 -20.526 13.828 1.00 42.62 95 LEU A CA 1
ATOM 751 C C . LEU A 1 95 ? -50.718 -21.779 13.288 1.00 42.62 95 LEU A C 1
ATOM 753 O O . LEU A 1 95 ? -50.944 -22.706 14.064 1.00 42.62 95 LEU A O 1
ATOM 757 N N . PRO A 1 96 ? -51.080 -21.841 11.995 1.00 40.09 96 PRO A N 1
ATOM 758 C CA . PRO A 1 96 ? -51.474 -23.096 11.370 1.00 40.09 96 PRO A CA 1
ATOM 759 C C . PRO A 1 96 ? -50.230 -23.941 11.044 1.00 40.09 96 PRO A C 1
ATOM 761 O O . PRO A 1 96 ? -49.310 -23.478 10.368 1.00 40.09 96 PRO A O 1
ATOM 764 N N . GLU A 1 97 ? -50.220 -25.183 11.530 1.00 41.06 97 GLU A N 1
ATOM 765 C CA . GLU A 1 97 ? -49.286 -26.248 11.146 1.00 41.06 97 GLU A CA 1
ATOM 766 C C . GLU A 1 97 ? -49.452 -26.616 9.668 1.00 41.06 97 GLU A C 1
ATOM 768 O O . GLU A 1 97 ? -50.569 -26.893 9.231 1.00 41.06 97 GLU A O 1
ATOM 773 N N . ILE A 1 98 ? -48.349 -26.721 8.915 1.00 39.47 98 ILE A N 1
ATOM 774 C CA . ILE A 1 98 ? -48.314 -27.543 7.696 1.00 39.47 98 ILE A CA 1
ATOM 775 C C . ILE A 1 98 ? -46.964 -28.273 7.580 1.00 39.47 98 ILE A C 1
ATOM 777 O O . ILE A 1 98 ? -45.985 -27.758 7.049 1.00 39.47 98 ILE A O 1
ATOM 781 N N . ASN A 1 99 ? -46.974 -29.476 8.153 1.00 38.88 99 ASN A N 1
ATOM 782 C CA . ASN A 1 99 ? -46.336 -30.746 7.789 1.00 38.88 99 ASN A CA 1
ATOM 783 C C . ASN A 1 99 ? -45.079 -30.782 6.901 1.00 38.88 99 ASN A C 1
ATOM 785 O O . ASN A 1 99 ? -45.090 -30.478 5.708 1.00 38.88 99 ASN A O 1
ATOM 789 N N . GLU A 1 100 ? -44.039 -31.382 7.484 1.00 42.94 100 GLU A N 1
ATOM 790 C CA . GLU A 1 100 ? -42.923 -32.015 6.791 1.00 42.94 100 GLU A CA 1
ATOM 791 C C . GLU A 1 100 ? -43.386 -33.162 5.877 1.00 42.94 100 GLU A C 1
ATOM 793 O O . GLU A 1 100 ? -44.206 -34.001 6.253 1.00 42.94 100 GLU A O 1
ATOM 798 N N . SER A 1 101 ? -42.761 -33.286 4.705 1.00 41.59 101 SER A N 1
ATOM 799 C CA . SER A 1 101 ? -42.559 -34.580 4.048 1.00 41.59 101 SER A CA 1
ATOM 800 C C . SER A 1 101 ? -41.304 -34.543 3.180 1.00 41.59 101 SER A C 1
ATOM 802 O O . SER A 1 101 ? -41.199 -33.804 2.204 1.00 41.59 101 SER A O 1
ATOM 804 N N . LYS A 1 102 ? -40.331 -35.370 3.570 1.00 39.62 102 LYS A N 1
ATOM 805 C CA . LYS A 1 102 ? -39.138 -35.733 2.799 1.00 39.62 102 LYS A CA 1
ATOM 806 C C . LYS A 1 102 ? -39.529 -36.732 1.703 1.00 39.62 102 LYS A C 1
ATOM 808 O O . LYS A 1 102 ? -40.059 -37.782 2.048 1.00 39.62 102 LYS A O 1
ATOM 813 N N . ASN A 1 103 ? -39.132 -36.516 0.446 1.00 33.16 103 ASN A N 1
ATOM 814 C CA . ASN A 1 103 ? -38.466 -37.557 -0.355 1.00 33.16 103 ASN A CA 1
ATOM 815 C C . ASN A 1 103 ? -37.797 -37.001 -1.626 1.00 33.16 103 ASN A C 1
ATOM 817 O O . ASN A 1 103 ? -38.113 -35.917 -2.096 1.00 33.16 103 ASN A O 1
ATOM 821 N N . ILE A 1 104 ? -36.826 -37.753 -2.133 1.00 38.56 104 ILE A N 1
ATOM 822 C CA . ILE A 1 104 ? -35.737 -37.364 -3.028 1.00 38.56 104 ILE A CA 1
ATOM 823 C C . ILE A 1 104 ? -35.916 -38.035 -4.406 1.00 38.56 104 ILE A C 1
ATOM 825 O O . ILE A 1 104 ? -36.318 -39.190 -4.458 1.00 38.56 104 ILE A O 1
ATOM 829 N N . LYS A 1 105 ? -35.429 -37.344 -5.457 1.00 35.84 105 LYS A N 1
ATOM 830 C CA . LYS A 1 105 ? -35.105 -37.779 -6.843 1.00 35.84 105 LYS A CA 1
ATOM 831 C C . LYS A 1 105 ? -36.272 -37.920 -7.831 1.00 35.84 105 LYS A C 1
ATOM 833 O O . LYS A 1 105 ? -37.034 -38.863 -7.757 1.00 35.84 105 LYS A O 1
ATOM 838 N N . GLU A 1 106 ? -36.235 -37.117 -8.898 1.00 38.06 106 GLU A N 1
ATOM 839 C CA . GLU A 1 106 ? -35.681 -37.577 -10.181 1.00 38.06 106 GLU A CA 1
ATOM 840 C C . GLU A 1 106 ? -35.414 -36.424 -11.157 1.00 38.06 106 GLU A C 1
ATOM 842 O O . GLU A 1 106 ? -36.029 -35.361 -11.111 1.00 38.06 106 GLU A O 1
ATOM 847 N N . ARG A 1 107 ? -34.408 -36.637 -12.008 1.00 41.62 107 ARG A N 1
ATOM 848 C CA . ARG A 1 107 ? -33.949 -35.730 -13.061 1.00 41.62 107 ARG A CA 1
ATOM 849 C C . ARG A 1 107 ? -35.067 -35.468 -14.068 1.00 41.62 107 ARG A C 1
ATOM 851 O O . ARG A 1 107 ? -35.641 -36.400 -14.612 1.00 41.62 107 ARG A O 1
ATOM 858 N N . THR A 1 108 ? -35.240 -34.211 -14.455 1.00 34.94 108 THR A N 1
ATOM 859 C CA . THR A 1 108 ? -35.747 -33.879 -15.789 1.00 34.94 108 THR A CA 1
ATOM 860 C C . THR A 1 108 ? -34.820 -32.846 -16.408 1.00 34.94 108 THR A C 1
ATOM 862 O O . THR A 1 108 ? -34.539 -31.795 -15.835 1.00 34.94 108 THR A O 1
ATOM 865 N N . ILE A 1 109 ? -34.279 -33.223 -17.561 1.00 47.00 109 ILE A N 1
ATOM 866 C CA . ILE A 1 109 ? -33.432 -32.419 -18.431 1.00 47.00 109 ILE A CA 1
ATOM 867 C C . ILE A 1 109 ? -34.252 -31.205 -18.871 1.00 47.00 109 ILE A C 1
ATOM 869 O O . ILE A 1 109 ? -35.259 -31.352 -19.557 1.00 47.00 109 ILE A O 1
ATOM 873 N N . VAL A 1 110 ? -33.824 -30.009 -18.473 1.00 33.59 110 VAL A N 1
ATOM 874 C CA . VAL A 1 110 ? -34.384 -28.754 -18.978 1.00 33.59 110 VAL A CA 1
ATOM 875 C C . VAL A 1 110 ? -33.339 -28.132 -19.889 1.00 33.59 110 VAL A C 1
ATOM 877 O O . VAL A 1 110 ? -32.323 -27.614 -19.423 1.00 33.59 110 VAL A O 1
ATOM 880 N N . ASN A 1 111 ? -33.613 -28.178 -21.193 1.00 50.12 111 ASN A N 1
ATOM 881 C CA . ASN A 1 111 ? -33.045 -27.250 -22.162 1.00 50.12 111 ASN A CA 1
ATOM 882 C C . ASN A 1 111 ? -33.350 -25.833 -21.676 1.00 50.12 111 ASN A C 1
ATOM 884 O O . ASN A 1 111 ? -34.468 -25.340 -21.822 1.00 50.12 111 ASN A O 1
ATOM 888 N N . LYS A 1 112 ? -32.365 -25.188 -21.056 1.00 40.66 112 LYS A N 1
ATOM 889 C CA . LYS A 1 112 ? -32.447 -23.782 -20.691 1.00 40.66 112 LYS A CA 1
ATOM 890 C C . LYS A 1 112 ? -31.549 -23.039 -21.661 1.00 40.66 112 LYS A C 1
ATOM 892 O O . LYS A 1 112 ? -30.330 -23.136 -21.569 1.00 40.66 112 LYS A O 1
ATOM 897 N N . SER A 1 113 ? -32.169 -22.333 -22.604 1.00 48.50 113 SER A N 1
ATOM 898 C CA . SER A 1 113 ? -31.515 -21.229 -23.291 1.00 48.50 113 SER A CA 1
ATOM 899 C C . SER A 1 113 ? -30.864 -20.368 -22.213 1.00 48.50 113 SER A C 1
ATOM 901 O O . SER A 1 113 ? -31.542 -19.851 -21.319 1.00 48.50 113 SER A O 1
ATOM 903 N N . GLU A 1 114 ? -29.534 -20.303 -22.218 1.00 40.19 1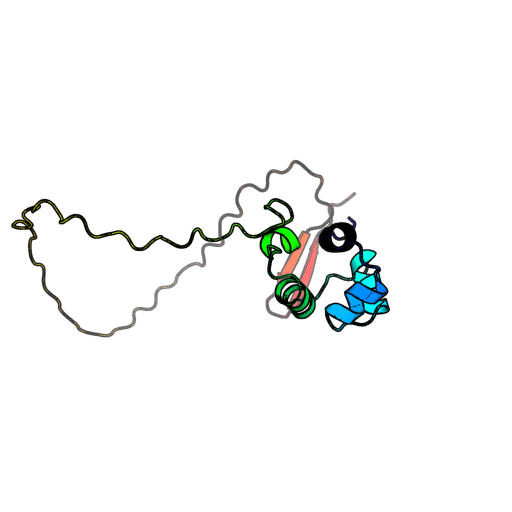14 GLU A N 1
ATOM 904 C CA . GLU A 1 114 ? -28.819 -19.369 -21.365 1.00 40.19 114 GLU A CA 1
ATOM 905 C C . GLU A 1 114 ? -29.232 -17.979 -21.841 1.00 40.19 114 GLU A C 1
ATOM 907 O O . GLU A 1 114 ? -28.733 -17.452 -22.833 1.00 40.19 114 GLU A O 1
ATOM 912 N N . LYS A 1 115 ? -30.240 -17.417 -21.165 1.00 41.47 115 LYS A N 1
ATOM 913 C CA . LYS A 1 115 ? -30.525 -15.993 -21.189 1.00 41.47 115 LYS A CA 1
ATOM 914 C C . LYS A 1 115 ? -29.221 -15.325 -20.780 1.00 41.47 115 LYS A C 1
ATOM 916 O O . LYS A 1 115 ? -28.886 -15.303 -19.595 1.00 41.47 115 LYS A O 1
ATOM 921 N N . PHE A 1 116 ? -28.478 -14.820 -21.760 1.00 48.44 116 PHE A N 1
ATOM 922 C CA . PHE A 1 116 ? -27.478 -13.806 -21.490 1.00 48.44 116 PHE A CA 1
ATOM 923 C C . PHE A 1 116 ? -28.186 -12.716 -20.680 1.00 48.44 116 PHE A C 1
ATOM 925 O O . PHE A 1 116 ? -29.328 -12.376 -21.019 1.00 48.44 116 PHE A O 1
ATOM 932 N N . PRO A 1 117 ? -27.587 -12.210 -19.588 1.00 44.22 117 PRO A N 1
ATOM 933 C CA . PRO A 1 117 ? -28.129 -11.021 -18.958 1.00 44.22 117 PRO A CA 1
ATOM 934 C C . PRO A 1 117 ? -28.297 -9.993 -20.074 1.00 44.22 117 PRO A C 1
ATOM 936 O O . PRO A 1 117 ? -27.358 -9.777 -20.843 1.00 44.22 117 PRO A O 1
ATOM 939 N N . SER A 1 118 ? -29.505 -9.436 -20.214 1.00 52.69 118 SER A N 1
ATOM 940 C CA . SER A 1 118 ? -29.699 -8.236 -21.016 1.00 52.69 118 SER A CA 1
ATOM 941 C C . SER A 1 118 ? -28.699 -7.253 -20.448 1.00 52.69 118 SER A C 1
ATOM 943 O O . SER A 1 118 ? -28.844 -6.808 -19.307 1.00 52.69 118 SER A O 1
ATOM 945 N N . VAL A 1 119 ? -27.610 -7.061 -21.178 1.00 53.31 119 VAL A N 1
ATOM 946 C CA . VAL A 1 119 ? -26.593 -6.086 -20.855 1.00 53.31 119 VAL A CA 1
ATOM 947 C C . VAL A 1 119 ? -27.375 -4.790 -20.752 1.00 53.31 119 VAL A C 1
ATOM 949 O O . VAL A 1 119 ? -27.923 -4.335 -21.756 1.00 53.31 119 VAL A O 1
ATOM 952 N N . GLY A 1 120 ? -27.580 -4.328 -19.513 1.00 47.09 120 GLY A N 1
ATOM 953 C CA . GLY A 1 120 ? -28.359 -3.130 -19.237 1.00 47.09 120 GLY A CA 1
ATOM 954 C C . GLY A 1 120 ? -27.847 -2.043 -20.157 1.00 47.09 120 GLY A C 1
ATOM 955 O O . GLY A 1 120 ? -26.634 -1.987 -20.358 1.00 47.09 120 GLY A O 1
ATOM 956 N N . GLU A 1 121 ? -28.772 -1.299 -20.770 1.00 46.34 121 GLU A N 1
ATOM 957 C CA . GLU A 1 121 ? -28.494 -0.235 -21.734 1.00 46.34 121 GLU A CA 1
ATOM 958 C C . GLU A 1 121 ? -27.149 0.410 -21.409 1.00 46.34 121 GLU A C 1
ATOM 960 O O . GLU A 1 121 ? -27.010 1.117 -20.407 1.00 46.34 121 GLU A O 1
ATOM 965 N N . PHE A 1 122 ? -26.119 0.071 -22.195 1.00 47.69 122 PHE A N 1
ATOM 966 C CA . PHE A 1 122 ? -24.836 0.735 -22.077 1.00 47.69 122 PHE A CA 1
ATOM 967 C C . PHE A 1 122 ? -25.112 2.171 -22.487 1.00 47.69 122 PHE A C 1
ATOM 969 O O . PHE A 1 122 ? -25.255 2.476 -23.668 1.00 47.69 122 PHE A O 1
ATOM 976 N N . SER A 1 123 ? -25.289 3.013 -21.478 1.00 46.66 123 SER A N 1
ATOM 977 C CA . SER A 1 123 ? -25.494 4.441 -21.601 1.00 46.66 123 SER A CA 1
ATOM 978 C C . SER A 1 123 ? -24.309 5.021 -22.378 1.00 46.66 123 SER A C 1
ATOM 980 O O . SER A 1 123 ? -23.208 5.178 -21.849 1.00 46.66 123 SER A O 1
ATOM 982 N N . MET A 1 124 ? -24.521 5.201 -23.682 1.00 51.75 124 MET A N 1
ATOM 983 C CA . MET A 1 124 ? -23.539 5.569 -24.700 1.00 51.75 124 MET A CA 1
ATOM 984 C C . MET A 1 124 ? -23.205 7.061 -24.588 1.00 51.75 124 MET A C 1
ATOM 986 O O . MET A 1 124 ? -23.581 7.851 -25.447 1.00 51.75 124 MET A O 1
ATOM 990 N N . PHE A 1 125 ? -22.529 7.468 -23.514 1.00 45.34 125 PHE A N 1
ATOM 991 C CA . PHE A 1 125 ? -22.103 8.864 -23.351 1.00 45.34 125 PHE A CA 1
ATOM 992 C C . PHE A 1 125 ? -20.600 9.087 -23.491 1.00 45.34 125 PHE A C 1
ATOM 994 O O . PHE A 1 125 ? -20.144 10.219 -23.371 1.00 45.34 125 PHE A O 1
ATOM 1001 N N . GLU A 1 126 ? -19.835 8.054 -23.842 1.00 63.25 126 GLU A N 1
ATOM 1002 C CA . GLU A 1 126 ? -18.415 8.199 -24.158 1.00 63.25 126 GLU A CA 1
ATOM 1003 C C . GLU A 1 126 ? -18.067 7.409 -25.422 1.00 63.25 126 GLU A C 1
ATOM 1005 O O . GLU A 1 126 ? -18.583 6.313 -25.660 1.00 63.25 126 GLU A O 1
ATOM 1010 N N . SER A 1 127 ? -17.215 7.992 -26.269 1.00 73.25 127 SER A N 1
ATOM 1011 C CA . SER A 1 127 ? -16.719 7.343 -27.480 1.00 73.25 127 SER A CA 1
ATOM 1012 C C . SER A 1 127 ? -15.980 6.062 -27.106 1.00 73.25 127 SER A C 1
ATOM 1014 O O . SER A 1 127 ? -14.979 6.100 -26.392 1.00 73.25 127 SER A O 1
ATOM 1016 N N . ILE A 1 128 ? -16.476 4.927 -27.591 1.00 73.56 128 ILE A N 1
ATOM 1017 C CA . ILE A 1 128 ? -15.891 3.616 -27.313 1.00 73.56 128 ILE A CA 1
ATOM 1018 C C . ILE A 1 128 ? -14.542 3.518 -28.028 1.00 73.56 128 ILE A C 1
ATOM 1020 O O . ILE A 1 128 ? -14.500 3.474 -29.251 1.00 73.56 128 ILE A O 1
ATOM 1024 N N . GLU A 1 129 ? -13.443 3.445 -27.277 1.00 80.44 129 GLU A N 1
ATOM 1025 C CA . GLU A 1 129 ? -12.103 3.266 -27.856 1.00 80.44 129 GLU A CA 1
ATOM 1026 C C . GLU A 1 129 ? -11.844 1.816 -28.300 1.00 80.44 129 GLU A C 1
ATOM 1028 O O . GLU A 1 129 ? -11.188 1.573 -29.316 1.00 80.44 129 GLU A O 1
ATOM 1033 N N . GLU A 1 130 ? -12.338 0.833 -27.539 1.00 85.75 130 GLU A N 1
ATOM 1034 C CA . GLU A 1 130 ? -12.065 -0.588 -27.768 1.00 85.75 130 GLU A CA 1
ATOM 1035 C C . GLU A 1 130 ? -13.097 -1.488 -27.065 1.00 85.75 130 GLU A C 1
ATOM 1037 O O . GLU A 1 130 ? -13.458 -1.254 -25.912 1.00 85.75 130 GLU A O 1
ATOM 1042 N N . ILE A 1 131 ? -13.519 -2.571 -27.724 1.00 87.00 131 ILE A N 1
ATOM 1043 C CA . ILE A 1 131 ? -14.311 -3.657 -27.125 1.00 87.00 131 ILE A CA 1
ATOM 1044 C C . ILE A 1 131 ? -13.483 -4.945 -27.156 1.00 87.00 131 ILE A C 1
ATOM 1046 O O . ILE A 1 131 ? -12.980 -5.338 -28.209 1.00 87.00 131 ILE A O 1
ATOM 1050 N N . ARG A 1 132 ? -13.377 -5.643 -26.013 1.00 87.94 132 ARG A N 1
ATOM 1051 C CA . ARG A 1 132 ? -12.754 -6.977 -25.921 1.00 87.94 132 ARG A CA 1
ATOM 1052 C C . ARG A 1 132 ? -13.770 -8.061 -25.592 1.00 87.94 132 ARG A C 1
ATOM 1054 O O . ARG A 1 132 ? -14.402 -8.021 -24.540 1.00 87.94 132 ARG A O 1
ATOM 1061 N N . VAL A 1 133 ? -13.842 -9.076 -26.449 1.00 89.81 133 VAL A N 1
ATOM 1062 C CA . VAL A 1 133 ? -14.641 -10.289 -26.236 1.00 89.81 133 VAL A CA 1
ATOM 1063 C C . VAL A 1 133 ? -13.709 -11.431 -25.851 1.00 89.81 133 VAL A C 1
ATOM 1065 O O . VAL A 1 133 ? -12.835 -11.793 -26.633 1.00 89.81 133 VAL A O 1
ATOM 1068 N N . TYR A 1 134 ? -13.879 -12.001 -24.657 1.00 89.62 134 TYR A N 1
ATOM 1069 C CA . TYR A 1 134 ? -13.064 -13.118 -24.171 1.00 89.62 134 TYR A CA 1
ATOM 1070 C C . TYR A 1 134 ? -13.758 -14.458 -24.414 1.00 89.62 134 TYR A C 1
ATOM 1072 O O . TYR A 1 134 ? -14.919 -14.648 -24.055 1.00 89.62 134 TYR A O 1
ATOM 1080 N N . PHE A 1 135 ? -13.016 -15.414 -24.967 1.00 89.38 135 PHE A N 1
ATOM 1081 C CA . PHE A 1 135 ? -13.478 -16.778 -25.194 1.00 89.38 135 PHE A CA 1
ATOM 1082 C C . PHE A 1 135 ? -12.959 -17.723 -24.101 1.00 89.38 135 PHE A C 1
ATOM 1084 O O . PHE A 1 135 ? -11.903 -17.511 -23.503 1.00 89.38 135 PHE A O 1
ATOM 1091 N N . LYS A 1 136 ? -13.679 -18.828 -23.858 1.00 87.69 136 LYS A N 1
ATOM 1092 C CA . LYS A 1 136 ? -13.325 -19.825 -22.823 1.00 87.69 136 LYS A CA 1
ATOM 1093 C C . LYS A 1 136 ? -11.936 -20.450 -23.017 1.00 87.69 136 LYS A C 1
ATOM 1095 O O . LYS A 1 136 ? -11.298 -20.830 -22.041 1.00 87.69 136 LYS A O 1
ATOM 1100 N N . ASN A 1 137 ? -11.442 -20.514 -24.254 1.00 86.62 137 ASN A N 1
ATOM 1101 C CA . ASN A 1 137 ? -10.088 -20.978 -24.582 1.00 86.62 137 ASN A CA 1
ATOM 1102 C C . ASN A 1 137 ? -8.985 -19.952 -24.230 1.00 86.62 137 ASN A C 1
ATOM 1104 O O . ASN A 1 137 ? -7.846 -20.119 -24.655 1.00 86.62 137 ASN A O 1
ATOM 1108 N N . LYS A 1 138 ? -9.316 -18.901 -23.463 1.00 82.00 138 LYS A N 1
ATOM 1109 C CA . LYS A 1 138 ? -8.422 -17.811 -23.046 1.00 82.00 138 LYS A CA 1
ATOM 1110 C C . LYS A 1 138 ? -7.910 -16.940 -24.201 1.00 82.00 138 LYS A C 1
ATOM 1112 O O . LYS A 1 138 ? -6.960 -16.185 -24.016 1.00 82.00 138 LYS A O 1
ATOM 1117 N N . THR A 1 139 ? -8.546 -17.013 -25.370 1.00 90.81 139 THR A N 1
ATOM 1118 C CA . THR A 1 139 ? -8.313 -16.075 -26.479 1.00 90.81 139 THR A CA 1
ATOM 1119 C C . THR A 1 139 ? -9.283 -14.898 -26.398 1.00 90.81 139 THR A C 1
ATOM 1121 O O . THR A 1 139 ? -10.269 -14.947 -25.656 1.00 90.81 139 THR A O 1
ATOM 1124 N N . TYR A 1 140 ? -9.002 -13.827 -27.138 1.00 92.00 140 TYR A N 1
ATOM 1125 C CA . TYR A 1 140 ? -9.867 -12.656 -27.186 1.00 92.00 140 TYR A CA 1
ATOM 1126 C C . TYR A 1 140 ? -9.950 -12.069 -28.595 1.00 92.00 140 TYR A C 1
ATOM 1128 O O . TYR A 1 140 ? -9.011 -12.188 -29.381 1.00 92.00 140 TYR A O 1
ATOM 1136 N N . LEU A 1 141 ? -11.075 -11.420 -28.888 1.00 87.25 141 LEU A N 1
ATOM 1137 C CA . LEU A 1 141 ? -11.286 -10.613 -30.084 1.00 87.25 141 LEU A CA 1
ATOM 1138 C C . LEU A 1 141 ? -11.367 -9.138 -29.684 1.00 87.25 141 LEU A C 1
ATOM 1140 O O . LEU A 1 141 ? -12.023 -8.797 -28.699 1.00 87.25 141 LEU A O 1
ATOM 1144 N N . VAL A 1 142 ? -10.675 -8.283 -30.438 1.00 89.69 142 VAL A N 1
ATOM 1145 C CA . VAL A 1 142 ? -10.631 -6.831 -30.228 1.00 89.69 142 VAL A CA 1
ATOM 1146 C C . VAL A 1 142 ? -11.390 -6.149 -31.356 1.00 89.69 142 VAL A C 1
ATOM 1148 O O . VAL A 1 142 ? -11.046 -6.342 -32.520 1.00 89.69 142 VAL A O 1
ATOM 1151 N N . LEU A 1 143 ? -12.388 -5.340 -31.012 1.00 89.06 143 LEU A N 1
ATOM 1152 C CA . LEU A 1 143 ? -13.076 -4.449 -31.943 1.00 89.06 143 LEU A CA 1
ATOM 1153 C C . LEU A 1 143 ? -12.685 -3.015 -31.619 1.00 89.06 143 LEU A C 1
ATOM 1155 O O . LEU A 1 143 ? -12.775 -2.587 -30.469 1.00 89.06 143 LEU A O 1
ATOM 1159 N N . LYS A 1 144 ? -12.267 -2.280 -32.642 1.00 86.12 144 LYS A N 1
ATOM 1160 C CA . LYS A 1 144 ? -12.035 -0.839 -32.573 1.00 86.12 144 LYS A CA 1
ATOM 1161 C C . LYS A 1 144 ? -13.010 -0.164 -33.530 1.00 86.12 144 LYS A C 1
ATOM 1163 O O . LYS A 1 144 ? -13.286 -0.757 -34.577 1.00 86.12 144 LYS A O 1
ATOM 1168 N N . PRO A 1 145 ? -13.546 1.018 -33.194 1.00 82.19 145 PRO A N 1
ATOM 1169 C CA . PRO A 1 145 ? -14.320 1.783 -34.157 1.00 82.19 145 PRO A CA 1
ATOM 1170 C C . PRO A 1 145 ? -13.438 2.105 -35.367 1.00 82.19 145 PRO A C 1
ATOM 1172 O O . PRO A 1 145 ? -12.251 2.414 -35.227 1.00 82.19 145 PRO A O 1
ATOM 1175 N N . GLU A 1 146 ? -14.016 1.985 -36.556 1.00 77.62 146 GLU A N 1
ATOM 1176 C CA . GLU A 1 146 ? -13.379 2.463 -37.777 1.00 77.62 146 GLU A CA 1
ATOM 1177 C C . GLU A 1 146 ? -13.293 3.997 -37.720 1.00 77.62 146 GLU A C 1
ATOM 1179 O O . GLU A 1 146 ? -14.142 4.646 -37.103 1.00 77.62 146 GLU A O 1
ATOM 1184 N N . LYS A 1 147 ? -12.211 4.556 -38.261 1.00 60.78 147 LYS A N 1
ATOM 1185 C CA . LYS A 1 147 ? -11.869 5.975 -38.116 1.00 60.78 147 LYS A CA 1
ATOM 1186 C C . LYS A 1 147 ? -12.627 6.854 -39.103 1.00 60.78 147 LYS A C 1
ATOM 1188 O O . LYS A 1 147 ? -12.807 6.401 -40.252 1.00 60.78 147 LYS A O 1
#

Radius of gyration: 26.65 Å; chains: 1; bounding box: 63×48×69 Å